Protein AF-A0A7K2WK87-F1 (afdb_monomer)

Mean predicted aligned error: 6.33 Å

pLDDT: mean 86.69, std 16.24, range [37.62, 98.5]

Solvent-accessible surface area (backbone atoms only — not comparable to full-atom values): 5356 Å² total; per-residue (Å²): 131,84,75,80,82,75,76,51,71,31,60,51,45,18,53,52,31,34,53,51,32,51,45,46,69,72,66,45,81,76,48,73,53,52,52,67,82,69,72,40,53,73,75,51,42,54,49,27,54,56,40,37,54,52,23,56,54,37,26,76,77,64,31,66,72,48,15,56,53,48,29,47,56,46,23,44,51,54,23,43,63,62,32,69,87,72,40,81,90,65,64,102,84,114

Sequence (94 aa):
RPAPRTTAPGDLCARLVTHWAGVVLDGGAQAELDYQAMGLSGGQYDILRAVVDAARAEERVHGPAAAGKLIAAQADRRCADRYRDGGPTGGPWQ

Structure (mmCIF, N/CA/C/O backbone):
data_AF-A0A7K2WK87-F1
#
_entry.id   AF-A0A7K2WK87-F1
#
loop_
_atom_site.group_PDB
_atom_site.id
_atom_site.type_symbol
_atom_site.label_atom_id
_atom_site.label_alt_id
_atom_site.label_comp_id
_atom_site.label_asym_id
_atom_site.label_entity_id
_atom_site.label_seq_id
_atom_site.pdbx_PDB_ins_code
_atom_site.Cartn_x
_atom_site.Cartn_y
_atom_site.Cartn_z
_atom_site.occupancy
_atom_site.B_iso_or_equiv
_atom_site.auth_seq_id
_atom_site.auth_comp_id
_atom_site.auth_asym_id
_atom_site.auth_atom_id
_atom_site.pdbx_PDB_model_num
ATOM 1 N N . ARG A 1 1 ? 35.325 -11.892 -3.517 1.00 51.91 1 ARG A N 1
ATOM 2 C CA . ARG A 1 1 ? 34.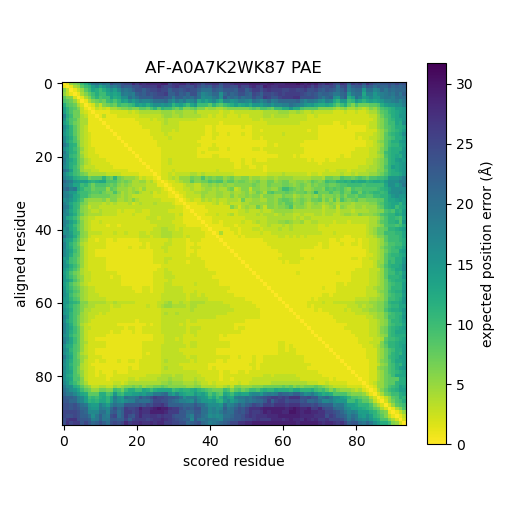223 -11.112 -2.897 1.00 51.91 1 ARG A CA 1
ATOM 3 C C . ARG A 1 1 ? 32.908 -11.693 -3.403 1.00 51.91 1 ARG A C 1
ATOM 5 O O . ARG A 1 1 ? 32.767 -11.725 -4.620 1.00 51.91 1 ARG A O 1
ATOM 12 N N . PRO A 1 2 ? 31.994 -12.196 -2.553 1.00 45.00 2 PRO A N 1
ATOM 13 C CA . PRO A 1 2 ? 30.673 -12.614 -3.021 1.00 45.00 2 PRO A CA 1
ATOM 14 C C . PRO A 1 2 ? 29.954 -11.403 -3.627 1.00 45.00 2 PRO A C 1
ATOM 16 O O . PRO A 1 2 ? 30.069 -10.297 -3.091 1.00 45.00 2 PRO A O 1
ATOM 19 N N . ALA A 1 3 ? 29.268 -11.584 -4.754 1.00 54.28 3 ALA A N 1
ATOM 20 C CA . ALA A 1 3 ? 28.451 -10.523 -5.331 1.00 54.28 3 ALA A CA 1
ATOM 21 C C . ALA A 1 3 ? 27.279 -10.215 -4.377 1.00 54.28 3 ALA A C 1
ATOM 23 O O . ALA A 1 3 ? 26.758 -11.143 -3.747 1.00 54.28 3 ALA A O 1
ATOM 24 N N . PRO A 1 4 ? 26.875 -8.942 -4.219 1.00 56.75 4 PRO A N 1
ATOM 25 C CA . PRO A 1 4 ? 25.687 -8.614 -3.443 1.00 56.75 4 PRO A CA 1
ATOM 26 C C . PRO A 1 4 ? 24.491 -9.376 -4.023 1.00 56.75 4 PRO A C 1
ATOM 28 O O . PRO A 1 4 ? 24.274 -9.366 -5.234 1.00 56.75 4 PRO A O 1
ATOM 31 N N . ARG A 1 5 ? 23.737 -10.068 -3.161 1.00 56.66 5 ARG A N 1
ATOM 32 C CA . ARG A 1 5 ? 22.483 -10.715 -3.557 1.00 56.66 5 ARG A CA 1
ATOM 33 C C . ARG A 1 5 ? 21.516 -9.612 -3.970 1.00 56.66 5 ARG A C 1
ATOM 35 O O . ARG A 1 5 ? 21.095 -8.823 -3.128 1.00 56.66 5 ARG A O 1
ATOM 42 N N . THR A 1 6 ? 21.212 -9.523 -5.257 1.00 64.81 6 THR A N 1
ATOM 43 C CA . THR A 1 6 ? 20.177 -8.627 -5.764 1.00 64.81 6 THR A CA 1
ATOM 44 C C . THR A 1 6 ? 18.829 -9.116 -5.245 1.00 64.81 6 THR A C 1
ATOM 46 O O . THR A 1 6 ? 18.462 -10.270 -5.452 1.00 64.81 6 THR A O 1
ATOM 49 N N . THR A 1 7 ? 18.104 -8.257 -4.526 1.00 71.44 7 THR A N 1
ATOM 50 C CA . THR A 1 7 ? 16.705 -8.513 -4.158 1.00 71.44 7 THR A CA 1
ATOM 51 C C . THR A 1 7 ? 15.922 -8.809 -5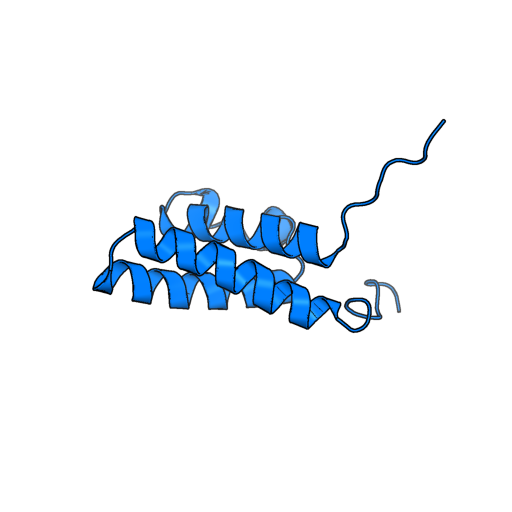.434 1.00 71.44 7 THR A C 1
ATOM 53 O O . THR A 1 7 ? 16.032 -8.049 -6.400 1.00 71.44 7 THR A O 1
ATOM 56 N N . ALA A 1 8 ? 15.153 -9.901 -5.459 1.00 82.25 8 ALA A N 1
ATOM 57 C CA . ALA A 1 8 ? 14.330 -10.211 -6.619 1.00 82.25 8 ALA A CA 1
ATOM 58 C C . ALA A 1 8 ? 13.323 -9.064 -6.857 1.00 82.25 8 ALA A C 1
ATOM 60 O O . ALA A 1 8 ? 12.797 -8.508 -5.888 1.00 82.25 8 ALA A O 1
ATOM 61 N N . PRO A 1 9 ? 13.018 -8.691 -8.114 1.00 85.25 9 PRO A N 1
ATOM 62 C CA . PRO A 1 9 ? 12.098 -7.587 -8.402 1.00 85.25 9 PRO A CA 1
ATOM 63 C C . PRO A 1 9 ? 10.717 -7.727 -7.737 1.00 85.25 9 PRO A C 1
ATOM 65 O O . PRO A 1 9 ? 10.146 -6.731 -7.290 1.00 85.25 9 PRO A O 1
ATOM 68 N N . GLY A 1 10 ? 10.213 -8.960 -7.614 1.00 88.62 10 GLY A N 1
ATOM 69 C CA . GLY A 1 10 ? 8.970 -9.267 -6.900 1.00 88.62 10 GLY A CA 1
ATOM 70 C C . GLY A 1 10 ? 9.044 -8.960 -5.401 1.00 88.62 10 GLY A C 1
ATOM 71 O O . GLY A 1 10 ? 8.147 -8.308 -4.872 1.00 88.62 10 GLY A O 1
ATOM 72 N N . ASP A 1 11 ? 10.143 -9.325 -4.737 1.00 90.75 11 ASP A N 1
ATOM 73 C CA . ASP A 1 11 ? 10.340 -9.056 -3.305 1.00 90.75 11 ASP A CA 1
ATOM 74 C C . ASP A 1 11 ? 10.443 -7.554 -3.023 1.00 90.75 11 ASP A C 1
ATOM 76 O O . ASP A 1 11 ? 9.956 -7.067 -2.003 1.00 90.75 11 ASP A O 1
ATOM 80 N N . LEU A 1 12 ? 11.093 -6.802 -3.919 1.00 92.25 12 LEU A N 1
ATOM 81 C CA . LEU A 1 12 ? 11.171 -5.347 -3.800 1.00 92.25 12 LEU A CA 1
ATOM 82 C C . LEU A 1 12 ? 9.785 -4.713 -3.969 1.00 92.25 12 LEU A C 1
ATOM 84 O O . LEU A 1 12 ? 9.404 -3.867 -3.161 1.00 92.25 12 LEU A O 1
ATOM 88 N N . CYS A 1 13 ? 9.020 -5.155 -4.972 1.00 94.31 13 CYS A N 1
ATOM 89 C CA . CYS A 1 13 ? 7.631 -4.740 -5.165 1.00 94.31 13 CYS A CA 1
ATOM 90 C C . CYS A 1 13 ? 6.798 -4.979 -3.901 1.00 94.31 13 CYS A C 1
ATOM 92 O O . CYS A 1 13 ? 6.142 -4.054 -3.427 1.00 94.31 13 CYS A O 1
ATOM 94 N N . ALA A 1 14 ? 6.871 -6.178 -3.315 1.00 96.31 14 ALA A N 1
ATOM 95 C CA . ALA A 1 14 ? 6.066 -6.534 -2.151 1.00 96.31 14 ALA A CA 1
ATOM 96 C C . ALA A 1 14 ? 6.385 -5.656 -0.932 1.00 96.31 14 ALA A C 1
ATOM 98 O O . ALA A 1 14 ? 5.474 -5.172 -0.256 1.00 96.31 14 ALA A O 1
ATOM 99 N N . ARG A 1 15 ? 7.672 -5.365 -0.691 1.00 95.81 15 ARG A N 1
ATOM 100 C CA . ARG A 1 15 ? 8.100 -4.459 0.389 1.00 95.81 15 ARG A CA 1
ATOM 101 C C . ARG A 1 15 ? 7.604 -3.033 0.179 1.00 95.81 15 ARG A C 1
ATOM 103 O O . ARG A 1 15 ? 7.090 -2.436 1.121 1.00 95.81 15 ARG A O 1
ATOM 110 N N . LEU A 1 16 ? 7.745 -2.500 -1.036 1.00 95.88 16 LEU A N 1
ATOM 111 C CA . LEU A 1 16 ? 7.302 -1.142 -1.363 1.00 95.88 16 LEU A CA 1
ATOM 112 C C . LEU A 1 16 ? 5.784 -1.006 -1.219 1.00 95.88 16 LEU A C 1
ATOM 114 O O . LEU A 1 16 ? 5.313 -0.085 -0.559 1.00 95.88 16 LEU A O 1
ATOM 118 N N . VAL A 1 17 ? 5.022 -1.949 -1.779 1.00 97.62 17 VAL A N 1
ATOM 119 C CA . VAL A 1 17 ? 3.557 -1.965 -1.678 1.00 97.62 17 VAL A CA 1
ATOM 120 C C . VAL A 1 17 ? 3.110 -2.087 -0.223 1.00 97.62 17 VAL A C 1
ATOM 122 O O . VAL A 1 17 ? 2.232 -1.340 0.193 1.00 97.62 17 VAL A O 1
ATOM 125 N N . THR A 1 18 ? 3.723 -2.976 0.564 1.00 98.06 18 THR A N 1
ATOM 126 C CA . THR A 1 18 ? 3.383 -3.148 1.987 1.00 98.06 18 THR A CA 1
ATOM 127 C C . THR A 1 18 ? 3.619 -1.864 2.777 1.00 98.06 18 THR A C 1
ATOM 129 O O . THR A 1 18 ? 2.751 -1.436 3.534 1.00 98.06 18 THR A O 1
ATOM 132 N N . HIS A 1 19 ? 4.778 -1.230 2.577 1.00 96.50 19 HIS A N 1
ATOM 133 C CA . HIS A 1 19 ? 5.125 0.016 3.250 1.00 96.50 19 HIS A CA 1
ATOM 134 C C . HIS A 1 19 ? 4.136 1.136 2.911 1.00 96.50 19 HIS A C 1
ATOM 136 O O . HIS A 1 19 ? 3.537 1.722 3.811 1.00 96.50 19 HIS A O 1
ATOM 142 N N . TRP A 1 20 ? 3.927 1.398 1.619 1.00 97.50 20 TRP A N 1
ATOM 143 C CA . TRP A 1 20 ? 3.058 2.487 1.181 1.00 97.50 20 TRP A CA 1
ATOM 144 C C . TRP A 1 20 ? 1.589 2.237 1.505 1.00 97.50 20 TRP A C 1
ATOM 146 O O . TRP A 1 20 ? 0.877 3.186 1.810 1.00 97.50 20 TRP A O 1
ATOM 156 N N . ALA A 1 21 ? 1.129 0.984 1.505 1.00 97.12 21 ALA A N 1
ATOM 157 C CA . ALA A 1 21 ? -0.238 0.672 1.905 1.00 97.12 21 ALA A CA 1
ATOM 158 C C . ALA A 1 21 ? -0.490 1.037 3.373 1.00 97.12 21 ALA A C 1
ATOM 160 O O . ALA A 1 21 ? -1.525 1.625 3.667 1.00 97.12 21 ALA A O 1
ATOM 161 N N . GLY A 1 22 ? 0.465 0.762 4.269 1.00 95.81 22 GLY A N 1
ATOM 162 C CA . GLY A 1 22 ? 0.389 1.209 5.663 1.00 95.81 22 GLY A CA 1
ATOM 163 C C . GLY A 1 22 ? 0.355 2.734 5.775 1.00 95.81 22 GLY A C 1
ATOM 164 O O . GLY A 1 22 ? -0.570 3.286 6.357 1.00 95.81 22 GLY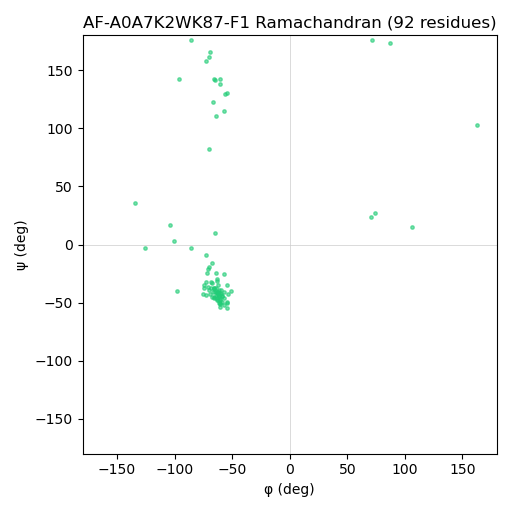 A O 1
ATOM 165 N N . VAL A 1 23 ? 1.291 3.421 5.112 1.00 95.12 23 VAL A N 1
ATOM 166 C CA . VAL A 1 23 ? 1.361 4.896 5.112 1.00 95.12 23 VAL A CA 1
ATOM 167 C C . VAL A 1 23 ? 0.065 5.543 4.601 1.00 95.12 23 VAL A C 1
ATOM 169 O O . VAL A 1 23 ? -0.394 6.539 5.157 1.00 95.12 23 VAL A O 1
ATOM 172 N N . VAL A 1 24 ? -0.538 4.983 3.549 1.00 94.88 24 VAL A N 1
ATOM 173 C CA . VAL A 1 24 ? -1.794 5.487 2.968 1.00 94.88 24 VAL A CA 1
ATOM 174 C C . VAL A 1 24 ? -3.002 5.197 3.864 1.00 94.88 24 VAL A C 1
ATOM 176 O O . VAL A 1 24 ? -3.951 5.983 3.867 1.00 94.88 24 VAL A O 1
ATOM 179 N N . LEU A 1 25 ? -3.000 4.089 4.610 1.00 93.75 25 LEU A N 1
ATOM 180 C CA . LEU A 1 25 ? -4.045 3.808 5.600 1.00 93.75 25 LEU A CA 1
ATOM 181 C C . LEU A 1 25 ? -3.958 4.741 6.807 1.00 93.75 25 LEU A C 1
ATOM 183 O O . LEU A 1 25 ? -4.991 5.228 7.256 1.00 93.75 25 LEU A O 1
ATOM 187 N N . ASP A 1 26 ? -2.747 5.051 7.267 1.00 92.31 26 ASP A N 1
ATOM 188 C CA . ASP A 1 26 ? -2.523 5.938 8.413 1.00 92.31 26 ASP A CA 1
ATOM 189 C C . ASP A 1 26 ? -2.926 7.404 8.131 1.00 92.31 26 ASP A C 1
ATOM 191 O O . ASP A 1 26 ? -3.100 8.192 9.060 1.00 92.31 26 ASP A O 1
ATOM 195 N N . GLY A 1 27 ? -3.108 7.787 6.858 1.00 85.00 27 GLY A N 1
ATOM 196 C CA . GLY A 1 27 ? -3.732 9.061 6.470 1.00 85.00 27 GLY A CA 1
ATOM 197 C C . GLY A 1 27 ? -2.871 10.317 6.676 1.00 85.00 27 GLY A C 1
ATOM 198 O O . GLY A 1 27 ? -3.412 11.404 6.879 1.00 85.00 27 GLY A O 1
ATOM 199 N N . GLY A 1 28 ? -1.540 10.191 6.645 1.00 82.94 28 GLY A N 1
ATOM 200 C CA . GLY A 1 28 ? -0.598 11.312 6.787 1.00 82.94 28 GLY A CA 1
ATOM 201 C C . GLY A 1 28 ? -0.281 12.052 5.479 1.00 82.94 28 GLY A C 1
ATOM 202 O O . GLY A 1 28 ? -0.661 11.624 4.395 1.00 82.94 28 GLY A O 1
ATOM 203 N N . ALA A 1 29 ? 0.503 13.135 5.559 1.00 81.44 29 ALA A N 1
ATOM 204 C CA . ALA A 1 29 ? 0.926 13.930 4.392 1.00 81.44 29 ALA A CA 1
ATOM 205 C C . ALA A 1 29 ? 1.665 13.105 3.318 1.00 81.44 29 ALA A C 1
ATOM 207 O O . ALA A 1 29 ? 1.659 13.445 2.139 1.00 81.44 29 ALA A O 1
ATOM 208 N N . GLN A 1 30 ? 2.290 12.001 3.721 1.00 80.94 30 GLN A N 1
ATOM 209 C CA . GLN A 1 30 ? 2.967 11.065 2.833 1.00 80.94 30 GLN A CA 1
ATOM 210 C C . GLN A 1 30 ? 1.993 10.268 1.946 1.00 80.94 30 GLN A C 1
ATOM 212 O O . GLN A 1 30 ? 2.414 9.746 0.917 1.00 80.94 30 GLN A O 1
ATOM 217 N N . ALA A 1 31 ? 0.708 10.181 2.308 1.00 81.69 31 ALA A N 1
ATOM 218 C CA . ALA A 1 31 ? -0.327 9.546 1.492 1.00 81.69 31 ALA A CA 1
ATOM 219 C C . ALA A 1 31 ? -0.682 10.365 0.236 1.00 81.69 31 ALA A C 1
ATOM 221 O O . ALA A 1 31 ? -1.179 9.798 -0.734 1.00 81.69 31 ALA A O 1
ATOM 222 N N . GLU A 1 32 ? -0.384 11.669 0.243 1.00 84.75 32 GLU A N 1
ATOM 223 C CA . GLU A 1 32 ? -0.622 12.602 -0.870 1.00 84.75 32 GLU A CA 1
ATOM 224 C C . GLU A 1 32 ? 0.523 12.619 -1.895 1.00 84.75 32 GLU A C 1
ATOM 226 O O . GLU A 1 32 ? 0.460 13.334 -2.896 1.00 84.75 32 GLU A O 1
ATOM 231 N N . LEU A 1 33 ? 1.601 11.867 -1.649 1.00 87.31 33 LEU A N 1
ATOM 232 C CA . LEU A 1 33 ? 2.712 11.780 -2.589 1.00 87.31 33 LEU A CA 1
ATOM 233 C C . LEU A 1 33 ? 2.255 11.110 -3.888 1.00 87.31 33 LEU A C 1
ATOM 235 O O . LEU A 1 33 ? 1.497 10.138 -3.891 1.00 87.31 33 LEU A O 1
ATOM 239 N N . ASP A 1 34 ? 2.749 11.609 -5.018 1.00 91.06 34 ASP A N 1
ATOM 240 C CA . ASP A 1 34 ? 2.552 10.909 -6.278 1.00 91.06 34 ASP A CA 1
ATOM 241 C C . ASP A 1 34 ? 3.382 9.612 -6.325 1.00 91.06 34 ASP A C 1
ATOM 243 O O . ASP A 1 34 ? 4.344 9.404 -5.578 1.00 91.06 34 ASP A O 1
ATOM 247 N N . TYR A 1 35 ? 3.011 8.712 -7.234 1.00 87.31 35 TYR A N 1
ATOM 248 C CA . TYR A 1 35 ? 3.651 7.403 -7.338 1.00 87.31 35 TYR A CA 1
ATOM 249 C C . TYR A 1 35 ? 5.141 7.471 -7.722 1.00 87.31 35 TYR A C 1
ATOM 251 O O . TYR A 1 35 ? 5.891 6.551 -7.398 1.00 87.31 35 TYR A O 1
ATOM 259 N N . GLN A 1 36 ? 5.592 8.543 -8.380 1.00 90.31 36 GLN A N 1
ATOM 260 C CA . GLN A 1 36 ? 7.002 8.738 -8.722 1.00 90.31 36 GLN A CA 1
ATOM 261 C C . GLN A 1 36 ? 7.812 9.154 -7.491 1.00 90.31 36 GLN A C 1
ATOM 263 O O . GLN A 1 36 ? 8.877 8.587 -7.245 1.00 90.31 36 GLN A O 1
ATOM 268 N N . ALA A 1 37 ? 7.283 10.060 -6.669 1.00 90.44 37 ALA A N 1
ATOM 269 C CA . ALA A 1 37 ? 7.852 10.441 -5.380 1.00 90.44 37 ALA A CA 1
ATOM 270 C C . ALA A 1 37 ? 7.885 9.259 -4.397 1.00 90.44 37 ALA A C 1
ATOM 272 O O . ALA A 1 37 ? 8.816 9.136 -3.602 1.00 90.44 37 ALA A O 1
ATOM 273 N N . MET A 1 38 ? 6.921 8.339 -4.503 1.00 90.12 38 MET A N 1
ATOM 274 C CA . MET A 1 38 ? 6.915 7.074 -3.761 1.00 90.12 38 MET A CA 1
ATOM 275 C C . MET A 1 38 ? 7.953 6.048 -4.263 1.00 90.12 38 MET A C 1
ATOM 277 O O . MET A 1 38 ? 8.141 5.001 -3.635 1.00 90.12 38 MET A O 1
ATOM 281 N N . GLY A 1 39 ? 8.618 6.310 -5.394 1.00 91.19 39 GLY A N 1
ATOM 282 C CA . GLY A 1 39 ? 9.555 5.379 -6.027 1.00 91.19 39 GLY A CA 1
ATOM 283 C C . GLY A 1 39 ? 8.877 4.155 -6.650 1.00 91.19 39 GLY A C 1
ATOM 284 O O . GLY A 1 39 ? 9.505 3.107 -6.799 1.00 91.19 39 GLY A O 1
ATOM 285 N N . LEU A 1 40 ? 7.591 4.264 -6.990 1.00 91.69 40 LEU A N 1
ATOM 286 C CA . LEU A 1 40 ? 6.801 3.187 -7.571 1.00 91.69 40 LEU A CA 1
ATOM 287 C C . LEU A 1 40 ? 6.772 3.304 -9.095 1.00 91.69 40 LEU A C 1
ATOM 289 O O . LEU A 1 40 ? 6.638 4.383 -9.671 1.00 91.69 40 LEU A O 1
ATOM 293 N N . SER A 1 41 ? 6.817 2.160 -9.776 1.00 90.31 41 SER A N 1
ATOM 294 C CA . SER A 1 41 ? 6.366 2.102 -11.175 1.00 90.31 41 SER A CA 1
ATOM 295 C C . SER A 1 41 ? 4.836 2.196 -11.250 1.00 90.31 41 SER A C 1
ATOM 297 O O . SER A 1 41 ? 4.154 1.818 -10.297 1.00 90.31 41 SER A O 1
ATOM 299 N N . GLY A 1 42 ? 4.276 2.598 -12.398 1.00 89.25 42 GLY A N 1
ATOM 300 C CA . GLY A 1 42 ? 2.815 2.662 -12.575 1.00 89.25 42 GLY A CA 1
ATOM 301 C C . GLY A 1 42 ? 2.110 1.341 -12.237 1.00 89.25 42 GLY A C 1
ATOM 302 O O . GLY A 1 42 ? 1.144 1.319 -11.483 1.00 89.25 42 GLY A O 1
ATOM 303 N N . GLY A 1 43 ? 2.673 0.206 -12.662 1.00 90.94 43 GLY A N 1
ATOM 304 C CA . GLY A 1 43 ? 2.095 -1.098 -12.333 1.00 90.94 43 GLY A CA 1
ATOM 305 C C . GLY A 1 43 ? 2.255 -1.526 -10.867 1.00 90.94 43 GLY A C 1
ATOM 306 O O . GLY A 1 43 ? 1.453 -2.315 -10.382 1.00 90.94 43 GLY A O 1
ATOM 307 N N . GLN A 1 44 ? 3.259 -1.021 -10.141 1.00 94.19 44 GLN A N 1
ATOM 308 C CA . GLN A 1 44 ? 3.333 -1.206 -8.683 1.00 94.19 44 GLN A CA 1
ATOM 309 C C . GLN A 1 44 ? 2.316 -0.312 -7.965 1.00 94.19 44 GLN A C 1
ATOM 311 O O . GLN A 1 44 ? 1.727 -0.736 -6.975 1.00 94.19 44 GLN A O 1
ATOM 316 N N . TYR A 1 45 ? 2.068 0.892 -8.483 1.00 94.75 45 TYR A N 1
ATOM 317 C CA . TYR A 1 45 ? 1.041 1.791 -7.965 1.00 94.75 45 TYR A CA 1
ATOM 318 C C . TYR A 1 45 ? -0.375 1.228 -8.155 1.00 94.75 45 TYR A C 1
ATOM 320 O O . TYR A 1 45 ? -1.202 1.323 -7.252 1.00 94.75 45 TYR A O 1
ATOM 328 N N . ASP A 1 46 ? -0.651 0.553 -9.272 1.00 95.69 46 ASP A N 1
ATOM 329 C CA . ASP A 1 46 ? -1.917 -0.167 -9.465 1.00 95.69 46 ASP A CA 1
ATOM 330 C C . ASP A 1 46 ? -2.119 -1.272 -8.422 1.00 95.69 46 ASP A C 1
ATOM 332 O O . ASP A 1 46 ? -3.212 -1.417 -7.868 1.00 95.69 46 ASP A O 1
ATOM 336 N N . ILE A 1 47 ? -1.053 -2.016 -8.103 1.00 97.06 47 ILE A N 1
ATOM 337 C CA . ILE A 1 47 ? -1.077 -3.003 -7.018 1.00 97.06 47 ILE A CA 1
ATOM 338 C C . ILE A 1 47 ? -1.336 -2.305 -5.680 1.00 97.06 47 ILE A C 1
ATOM 340 O O . ILE A 1 47 ? -2.217 -2.745 -4.945 1.00 97.06 47 ILE A O 1
ATOM 344 N N . LEU A 1 48 ? -0.627 -1.213 -5.378 1.00 97.38 48 LEU A N 1
ATOM 345 C CA . LEU A 1 48 ? -0.822 -0.435 -4.153 1.00 97.38 48 LEU A CA 1
ATOM 346 C C . LEU A 1 48 ? -2.282 -0.003 -3.985 1.00 97.38 48 LEU A C 1
ATOM 348 O O . LEU A 1 48 ? -2.870 -0.261 -2.938 1.00 97.38 48 LEU A O 1
ATOM 352 N N . ARG A 1 49 ? -2.893 0.595 -5.015 1.00 96.50 49 ARG A N 1
ATOM 353 C CA . ARG A 1 49 ? -4.293 1.044 -4.960 1.00 96.50 49 ARG A CA 1
ATOM 354 C C . ARG A 1 49 ? -5.254 -0.105 -4.657 1.00 96.50 49 ARG A C 1
ATOM 356 O O . ARG A 1 49 ? -6.127 0.044 -3.808 1.00 96.50 49 ARG A O 1
ATOM 363 N N . ALA A 1 50 ? -5.064 -1.257 -5.303 1.00 98.00 50 ALA A N 1
ATOM 364 C CA . ALA A 1 50 ? -5.889 -2.441 -5.062 1.00 98.00 50 ALA A CA 1
ATOM 365 C C . ALA A 1 50 ? -5.703 -3.016 -3.645 1.00 98.00 50 ALA A C 1
ATOM 367 O O . ALA A 1 50 ? -6.666 -3.471 -3.032 1.00 98.00 50 ALA A O 1
ATOM 368 N N . VAL A 1 51 ? -4.473 -3.001 -3.122 1.00 98.44 51 VAL A N 1
ATOM 369 C CA . VAL A 1 51 ? -4.171 -3.453 -1.756 1.00 98.44 51 VAL A CA 1
ATOM 370 C C . VAL A 1 51 ? -4.787 -2.513 -0.721 1.00 98.44 51 VAL A C 1
ATOM 372 O O . VAL A 1 51 ? -5.419 -2.992 0.215 1.00 98.44 51 VAL A O 1
ATOM 375 N N . VAL A 1 52 ? -4.658 -1.195 -0.900 1.00 97.75 52 VAL A N 1
ATOM 376 C CA . VAL A 1 52 ? -5.236 -0.185 0.002 1.00 97.75 52 VAL A CA 1
ATOM 377 C C . VAL A 1 52 ? -6.756 -0.291 0.049 1.00 97.75 52 VAL A C 1
ATOM 379 O O . VAL A 1 52 ? -7.328 -0.254 1.134 1.00 97.75 52 VAL A O 1
ATOM 382 N N . ASP A 1 53 ? -7.421 -0.451 -1.097 1.00 98.00 53 ASP A N 1
ATOM 383 C CA . ASP A 1 53 ? -8.880 -0.591 -1.136 1.00 98.00 53 ASP A CA 1
ATOM 384 C C . ASP A 1 53 ? -9.359 -1.820 -0.343 1.00 98.00 53 ASP A C 1
ATOM 386 O O . ASP A 1 53 ? -10.217 -1.714 0.539 1.00 98.00 53 ASP A O 1
ATOM 390 N N . ALA A 1 54 ? -8.719 -2.973 -0.567 1.00 98.00 54 ALA A N 1
ATOM 391 C CA . ALA A 1 54 ? -9.006 -4.195 0.177 1.00 98.00 54 ALA A CA 1
ATOM 392 C C . ALA A 1 54 ? -8.692 -4.054 1.677 1.00 98.00 54 ALA A C 1
ATOM 394 O O . ALA A 1 54 ? -9.473 -4.500 2.516 1.00 98.00 54 ALA A O 1
ATOM 395 N N . ALA A 1 55 ? -7.584 -3.402 2.030 1.00 97.81 55 ALA A N 1
ATOM 396 C CA . ALA A 1 55 ? -7.189 -3.202 3.419 1.00 97.81 55 ALA A CA 1
ATOM 397 C C . ALA A 1 55 ? -8.134 -2.251 4.164 1.00 97.81 55 ALA A C 1
ATOM 399 O O . ALA A 1 55 ? -8.479 -2.530 5.306 1.00 97.81 55 ALA A O 1
ATOM 400 N N . ARG A 1 56 ? -8.643 -1.198 3.511 1.00 97.69 56 ARG A N 1
ATOM 401 C CA . ARG A 1 56 ? -9.693 -0.333 4.075 1.00 97.69 56 ARG A CA 1
ATOM 402 C C . ARG A 1 56 ? -10.977 -1.113 4.342 1.00 97.69 56 ARG A C 1
ATOM 404 O O . ARG A 1 56 ? -11.665 -0.844 5.323 1.00 97.69 56 ARG A O 1
ATOM 411 N N . ALA A 1 57 ? -11.342 -2.041 3.457 1.00 98.06 57 ALA A N 1
ATOM 412 C CA . ALA A 1 57 ? -12.500 -2.905 3.672 1.00 98.06 57 ALA A CA 1
ATOM 413 C C . ALA A 1 57 ? -12.289 -3.848 4.863 1.00 98.06 57 ALA A C 1
ATOM 415 O O . ALA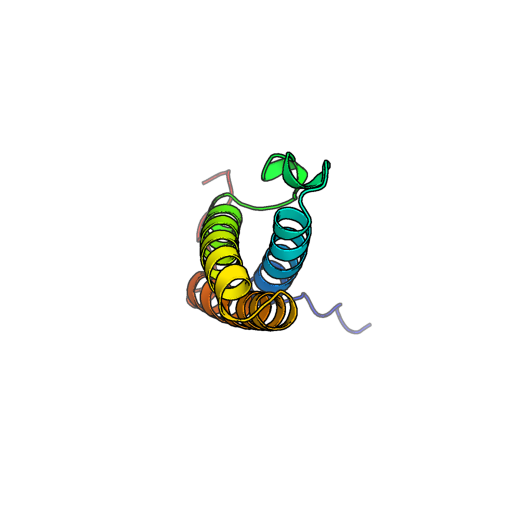 A 1 57 ? -13.157 -3.926 5.729 1.00 98.06 57 ALA A O 1
ATOM 416 N N . GLU A 1 58 ? -11.125 -4.489 4.938 1.00 98.38 58 GLU A N 1
ATOM 417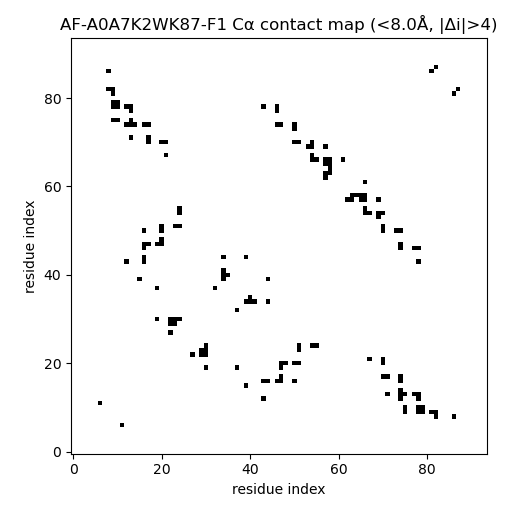 C CA . GLU A 1 58 ? -10.743 -5.372 6.041 1.00 98.38 58 GLU A CA 1
ATOM 418 C C . GLU A 1 58 ? -10.696 -4.632 7.380 1.00 98.38 58 GLU A C 1
ATOM 420 O O . GLU A 1 58 ? -11.228 -5.112 8.376 1.00 98.38 58 GLU A O 1
ATOM 425 N N . GLU A 1 59 ? -10.124 -3.429 7.406 1.00 97.69 59 GLU A N 1
ATOM 426 C CA . GLU A 1 59 ? -10.016 -2.609 8.611 1.00 97.69 59 GLU A CA 1
ATOM 427 C C . GLU A 1 59 ? -11.387 -2.277 9.198 1.00 97.69 59 GLU A C 1
ATOM 429 O O . GLU A 1 59 ? -11.588 -2.392 10.407 1.00 97.69 59 GLU A O 1
ATOM 434 N N . ARG A 1 60 ? -12.361 -1.933 8.347 1.00 97.38 60 ARG A N 1
ATOM 435 C CA . ARG A 1 60 ? -13.728 -1.628 8.791 1.00 97.38 60 ARG A CA 1
ATOM 436 C C . ARG A 1 60 ? -14.428 -2.820 9.443 1.00 97.38 60 ARG A C 1
ATOM 438 O O . ARG A 1 60 ? -15.299 -2.606 10.281 1.00 97.38 60 ARG A O 1
ATOM 445 N N . VAL A 1 61 ? -14.098 -4.048 9.043 1.00 98.06 61 VAL A N 1
ATOM 446 C CA . VAL A 1 61 ? -14.793 -5.264 9.501 1.00 98.06 61 VAL A CA 1
ATOM 447 C C . VAL A 1 61 ? -14.039 -5.953 10.641 1.00 98.06 61 VAL A C 1
ATOM 449 O O . VAL A 1 61 ? -14.651 -6.434 11.594 1.00 98.06 61 VAL A O 1
ATOM 452 N N . HIS A 1 62 ? -12.712 -5.994 10.556 1.00 97.81 62 HIS A N 1
ATOM 453 C CA . HIS A 1 62 ? -11.845 -6.827 11.390 1.00 97.81 62 HIS A CA 1
ATOM 454 C C . HIS A 1 62 ? -10.738 -6.038 12.109 1.00 97.81 62 HIS A C 1
ATOM 456 O O . HIS A 1 62 ? -9.998 -6.600 12.920 1.00 97.81 62 HIS A O 1
ATOM 462 N N . GLY A 1 63 ? -10.649 -4.730 11.862 1.00 97.56 63 GLY A N 1
ATOM 463 C CA . GLY A 1 63 ? -9.748 -3.809 12.544 1.00 97.56 63 GLY A CA 1
ATOM 464 C C . GLY A 1 63 ? -8.344 -3.698 11.928 1.00 97.56 63 GLY A C 1
ATOM 465 O O . GLY A 1 63 ? -7.973 -4.462 11.030 1.00 97.56 63 GLY A O 1
ATOM 466 N N . PRO A 1 64 ? -7.517 -2.766 12.441 1.00 96.12 64 PRO A N 1
ATOM 467 C CA . PRO A 1 64 ? -6.239 -2.395 11.820 1.00 96.12 64 PRO A CA 1
ATOM 468 C C . PRO A 1 64 ? -5.231 -3.548 11.741 1.00 96.12 64 PRO A C 1
ATOM 470 O O . PRO A 1 64 ? -4.494 -3.698 10.768 1.00 96.12 64 PRO A O 1
ATOM 473 N N . ALA A 1 65 ? -5.220 -4.427 12.749 1.00 96.81 65 ALA A N 1
ATOM 474 C CA . ALA A 1 65 ? -4.310 -5.571 12.778 1.00 96.81 65 ALA A CA 1
ATOM 475 C C . ALA A 1 65 ? -4.631 -6.608 11.686 1.00 96.81 65 ALA A C 1
ATOM 477 O O . ALA A 1 65 ? -3.724 -7.2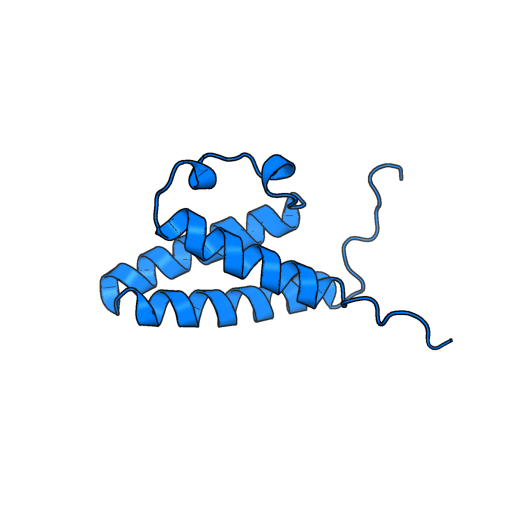66 11.174 1.00 96.81 65 ALA A O 1
ATOM 478 N N . ALA A 1 66 ? -5.911 -6.770 11.337 1.00 97.88 66 ALA A N 1
ATOM 479 C CA . ALA A 1 66 ? -6.335 -7.641 10.246 1.00 97.88 66 ALA A CA 1
ATOM 480 C C . ALA A 1 66 ? -5.975 -7.024 8.888 1.00 97.88 66 ALA A C 1
ATOM 482 O O . ALA A 1 66 ? -5.379 -7.702 8.049 1.00 97.88 66 ALA A O 1
ATOM 483 N N . ALA A 1 67 ? -6.204 -5.717 8.728 1.00 97.94 67 ALA A N 1
ATOM 484 C CA . ALA A 1 67 ? -5.800 -4.971 7.541 1.00 97.94 67 ALA A CA 1
ATOM 485 C C . ALA A 1 67 ? -4.291 -5.079 7.274 1.00 97.94 67 ALA A C 1
ATOM 487 O O . ALA A 1 67 ? -3.893 -5.413 6.161 1.00 97.94 67 ALA A O 1
ATOM 488 N N . GLY A 1 68 ? -3.444 -4.920 8.298 1.00 97.38 68 GLY A N 1
ATOM 489 C CA . GLY A 1 68 ? -1.991 -5.078 8.159 1.00 97.38 68 GLY A CA 1
ATOM 490 C C . GLY A 1 68 ? -1.563 -6.475 7.681 1.00 97.38 68 GLY A C 1
ATOM 491 O O . GLY A 1 68 ? -0.682 -6.601 6.829 1.00 97.38 68 GLY A O 1
ATOM 492 N N . LYS A 1 69 ? -2.220 -7.539 8.165 1.00 98.06 69 LYS A N 1
ATOM 493 C CA . LYS A 1 69 ? -1.976 -8.914 7.685 1.00 98.06 69 LYS A CA 1
ATOM 494 C C . LYS A 1 69 ? -2.425 -9.095 6.236 1.00 98.06 69 LYS A C 1
ATOM 496 O O . LYS A 1 69 ? -1.719 -9.732 5.454 1.00 98.06 69 LYS A O 1
ATOM 501 N N . LEU A 1 70 ? -3.578 -8.528 5.877 1.00 98.50 70 LEU A N 1
ATOM 502 C CA . LEU A 1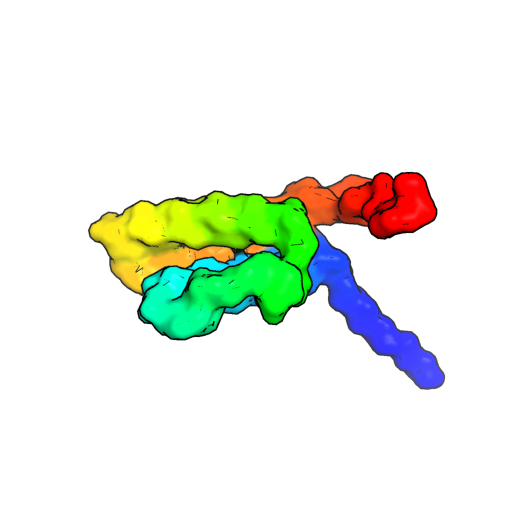 70 ? -4.100 -8.582 4.515 1.00 98.50 70 LEU A CA 1
ATOM 503 C C . LEU A 1 70 ? -3.190 -7.837 3.534 1.00 98.50 70 LEU A C 1
ATOM 505 O O . LEU A 1 70 ? -2.943 -8.353 2.445 1.00 98.50 70 LEU A O 1
ATOM 509 N N . ILE A 1 71 ? -2.653 -6.677 3.923 1.00 98.25 71 ILE A N 1
ATOM 510 C CA . ILE A 1 71 ? -1.694 -5.909 3.120 1.00 98.25 71 ILE A CA 1
ATOM 511 C C . ILE A 1 71 ? -0.499 -6.778 2.741 1.00 98.25 71 ILE A C 1
ATOM 513 O O . ILE A 1 71 ? -0.216 -6.917 1.553 1.00 98.25 71 ILE A O 1
ATOM 517 N N . ALA A 1 72 ? 0.162 -7.390 3.729 1.00 97.50 72 ALA A N 1
ATOM 518 C CA . ALA A 1 72 ? 1.344 -8.214 3.485 1.00 97.50 72 ALA A CA 1
ATOM 519 C C . ALA A 1 72 ? 1.024 -9.382 2.533 1.00 97.50 72 ALA A C 1
ATOM 521 O O . ALA A 1 72 ? 1.678 -9.552 1.506 1.00 97.50 72 ALA A O 1
ATOM 522 N N . ALA A 1 73 ? -0.054 -10.124 2.809 1.00 97.94 73 ALA A N 1
ATOM 523 C CA . ALA A 1 73 ? -0.452 -11.270 1.992 1.00 97.94 73 ALA A CA 1
ATOM 524 C C . ALA A 1 73 ? -0.819 -10.884 0.544 1.00 97.94 73 ALA A C 1
ATOM 526 O O . ALA A 1 73 ? -0.479 -11.595 -0.406 1.00 97.94 73 ALA A O 1
ATOM 527 N N . GLN A 1 74 ? -1.526 -9.766 0.351 1.00 98.06 74 GLN A N 1
ATOM 528 C CA . GLN A 1 74 ? -1.927 -9.299 -0.978 1.00 98.06 74 GLN A CA 1
ATOM 529 C C . GLN A 1 74 ? -0.756 -8.702 -1.760 1.00 98.06 74 GLN A C 1
ATOM 531 O O . GLN A 1 74 ? -0.675 -8.922 -2.970 1.00 98.06 74 GLN A O 1
ATOM 536 N N . ALA A 1 75 ? 0.145 -7.977 -1.094 1.00 97.62 75 ALA A N 1
ATOM 537 C CA . ALA A 1 75 ? 1.353 -7.441 -1.707 1.00 97.62 75 ALA A CA 1
ATOM 538 C C . ALA A 1 75 ? 2.234 -8.575 -2.245 1.00 97.62 75 ALA A C 1
ATOM 540 O O . ALA A 1 75 ? 2.572 -8.563 -3.429 1.00 97.62 75 ALA A O 1
ATOM 541 N N . ASP A 1 76 ? 2.508 -9.591 -1.422 1.00 96.31 76 ASP A N 1
ATOM 542 C CA . ASP A 1 76 ? 3.298 -10.761 -1.816 1.00 96.31 76 ASP A CA 1
ATOM 543 C C . ASP A 1 76 ? 2.682 -11.465 -3.026 1.00 96.31 76 ASP A C 1
ATOM 545 O O . ASP A 1 76 ? 3.343 -11.649 -4.049 1.00 96.31 76 ASP A O 1
ATOM 549 N N . ARG A 1 77 ? 1.386 -11.796 -2.958 1.00 97.12 77 ARG A N 1
ATOM 550 C CA . ARG A 1 77 ? 0.690 -12.502 -4.042 1.00 97.12 77 ARG A CA 1
ATOM 551 C C . ARG A 1 77 ? 0.700 -11.710 -5.349 1.00 97.12 77 ARG A C 1
ATOM 553 O O . ARG A 1 77 ? 1.063 -12.247 -6.391 1.00 97.12 77 ARG A O 1
ATOM 560 N N . ARG A 1 78 ? 0.298 -10.438 -5.315 1.00 96.31 78 ARG A N 1
ATOM 561 C CA . ARG A 1 78 ? 0.141 -9.617 -6.529 1.00 96.31 78 ARG A CA 1
ATOM 562 C C . ARG A 1 78 ? 1.483 -9.264 -7.157 1.00 96.31 78 ARG A C 1
ATOM 564 O O . ARG A 1 78 ? 1.593 -9.242 -8.381 1.00 96.31 78 ARG A O 1
ATOM 571 N N . CYS A 1 79 ? 2.505 -9.012 -6.342 1.00 95.00 79 CYS A N 1
ATOM 572 C CA . CYS A 1 79 ? 3.856 -8.802 -6.844 1.00 95.00 79 CYS A CA 1
ATOM 573 C C . CYS A 1 79 ? 4.446 -10.103 -7.404 1.00 95.00 79 CYS A C 1
ATOM 575 O O . CYS A 1 79 ? 5.013 -10.076 -8.493 1.00 95.00 79 CYS A O 1
ATOM 577 N N . ALA A 1 80 ? 4.261 -11.251 -6.745 1.00 92.81 80 ALA A N 1
ATOM 578 C CA . ALA A 1 80 ? 4.683 -12.537 -7.300 1.00 92.81 80 ALA A CA 1
ATOM 579 C C . ALA A 1 80 ? 4.012 -12.815 -8.655 1.00 92.81 80 ALA A C 1
ATOM 581 O O . ALA A 1 80 ? 4.694 -13.173 -9.612 1.00 92.81 80 ALA A O 1
ATOM 582 N N . ASP A 1 81 ? 2.705 -12.567 -8.768 1.00 92.38 81 ASP A N 1
ATOM 583 C CA . ASP A 1 81 ? 1.960 -12.730 -10.018 1.00 92.38 81 ASP A CA 1
ATOM 584 C C . ASP A 1 81 ? 2.473 -11.794 -11.123 1.00 92.38 81 ASP A C 1
ATOM 586 O O . ASP A 1 81 ? 2.676 -12.231 -12.252 1.00 92.38 81 ASP A O 1
ATOM 590 N N . ARG A 1 82 ? 2.761 -10.525 -10.802 1.00 88.81 82 ARG A N 1
ATOM 591 C CA . ARG A 1 82 ? 3.292 -9.545 -11.766 1.00 88.81 82 ARG A CA 1
ATOM 592 C C . ARG A 1 82 ? 4.672 -9.918 -12.310 1.00 88.81 82 ARG A C 1
ATOM 594 O O . ARG A 1 82 ? 4.973 -9.624 -13.464 1.00 88.81 82 ARG A O 1
ATOM 601 N N . TYR A 1 83 ? 5.534 -10.476 -11.466 1.00 86.88 83 TYR A N 1
ATOM 602 C CA . TYR A 1 83 ? 6.928 -10.761 -11.813 1.00 86.88 83 TYR A CA 1
ATOM 603 C C . TYR A 1 83 ? 7.180 -12.230 -12.177 1.00 86.88 83 TYR A C 1
ATOM 605 O O . TYR A 1 83 ? 8.321 -12.573 -12.484 1.00 86.88 83 TYR A O 1
ATOM 613 N N . 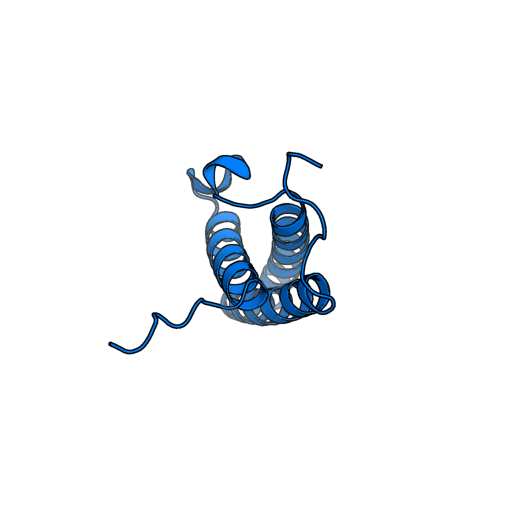ARG A 1 84 ? 6.134 -13.070 -12.198 1.00 84.25 84 ARG A N 1
ATOM 614 C CA . ARG A 1 84 ? 6.203 -14.508 -12.500 1.00 84.25 84 ARG A CA 1
ATOM 615 C C . ARG A 1 84 ? 6.959 -14.814 -13.796 1.00 84.25 84 ARG A C 1
ATOM 617 O O . ARG A 1 84 ? 7.765 -15.737 -13.813 1.00 84.25 84 ARG A O 1
ATOM 624 N N . ASP A 1 85 ? 6.750 -13.995 -14.825 1.00 79.19 85 ASP A N 1
ATOM 625 C CA . ASP A 1 85 ? 7.305 -14.205 -16.169 1.00 79.19 85 ASP A CA 1
ATOM 626 C C . ASP A 1 85 ? 8.504 -13.286 -16.492 1.00 79.19 85 ASP A C 1
ATOM 628 O O . ASP A 1 85 ? 8.875 -13.125 -17.651 1.00 79.19 85 ASP A O 1
ATOM 632 N N . GLY A 1 86 ? 9.137 -12.677 -15.477 1.00 63.53 86 GLY A N 1
ATOM 633 C CA . GLY A 1 86 ? 10.342 -11.846 -15.656 1.00 63.53 86 GLY A CA 1
ATOM 634 C C . GLY A 1 86 ? 10.141 -10.331 -15.530 1.00 63.53 86 GLY A C 1
ATOM 635 O O . GLY A 1 86 ? 11.038 -9.562 -15.872 1.00 63.53 86 GLY A O 1
ATOM 636 N N . GLY A 1 87 ? 9.008 -9.884 -14.977 1.00 64.25 87 GLY A N 1
ATOM 637 C CA . GLY A 1 87 ? 8.667 -8.460 -14.865 1.00 64.25 87 GLY A CA 1
ATOM 638 C C . GLY A 1 87 ? 8.309 -7.836 -16.219 1.00 64.25 87 GLY A C 1
ATOM 639 O O . GLY A 1 87 ? 8.370 -8.512 -17.242 1.00 64.25 87 GLY A O 1
ATOM 640 N N . PRO A 1 88 ? 7.889 -6.559 -16.263 1.00 57.25 88 PRO A N 1
ATOM 641 C CA . PRO A 1 88 ? 7.592 -5.909 -17.533 1.00 57.25 88 PRO A CA 1
ATOM 642 C C . PRO A 1 88 ? 8.826 -5.952 -18.446 1.00 57.25 88 PRO A C 1
ATOM 644 O O . PRO A 1 88 ? 9.860 -5.354 -18.146 1.00 57.25 88 PRO A O 1
ATOM 647 N N . THR A 1 89 ? 8.705 -6.669 -19.563 1.00 49.41 89 THR A N 1
ATOM 648 C CA . THR A 1 89 ? 9.670 -6.680 -20.662 1.00 49.41 89 THR A CA 1
ATOM 649 C C . THR A 1 89 ? 9.606 -5.327 -21.368 1.00 49.41 89 THR A C 1
ATOM 651 O O . THR A 1 89 ? 8.878 -5.157 -22.340 1.00 49.41 89 THR A O 1
ATOM 654 N N . GLY A 1 90 ? 10.292 -4.323 -20.831 1.00 43.12 90 GLY A N 1
ATOM 655 C CA . GLY A 1 90 ? 10.327 -2.991 -21.427 1.00 43.12 90 GLY A CA 1
A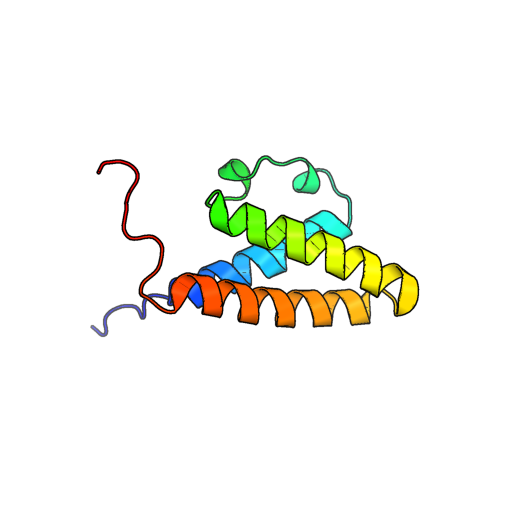TOM 656 C C . GLY A 1 90 ? 10.812 -1.948 -20.437 1.00 43.12 90 GLY A C 1
ATOM 657 O O . GLY A 1 90 ? 10.072 -1.527 -19.550 1.00 43.12 90 GLY A O 1
ATOM 658 N N . GLY A 1 91 ? 12.072 -1.536 -20.582 1.00 37.62 91 GLY A N 1
ATOM 659 C CA . GLY A 1 91 ? 12.530 -0.280 -19.997 1.00 37.62 91 GLY A CA 1
ATOM 660 C C . GLY A 1 91 ? 11.886 0.910 -20.723 1.00 37.62 91 GLY A C 1
ATOM 661 O O . GLY A 1 91 ? 11.384 0.737 -21.830 1.00 37.62 91 GLY A O 1
ATOM 662 N N . PRO A 1 92 ? 11.941 2.128 -20.163 1.00 44.69 92 PRO A N 1
ATOM 663 C CA . PRO A 1 92 ? 11.343 3.335 -20.754 1.00 44.69 92 PRO A CA 1
ATOM 664 C C . PRO A 1 92 ? 11.965 3.795 -22.095 1.00 44.69 92 PRO A C 1
ATOM 666 O O . PRO A 1 92 ? 11.656 4.885 -22.559 1.00 44.69 92 PRO A O 1
ATOM 669 N N . TRP A 1 93 ? 12.838 2.989 -22.711 1.00 48.16 93 TRP A N 1
ATOM 670 C CA . TRP A 1 93 ? 13.579 3.288 -23.945 1.00 48.16 93 TRP A CA 1
ATOM 671 C C . TRP A 1 93 ? 13.552 2.123 -24.952 1.00 48.16 93 TRP A C 1
ATOM 673 O O . TRP A 1 93 ? 14.558 1.846 -25.605 1.00 48.16 93 TRP A O 1
ATOM 683 N N . GLN A 1 94 ? 12.436 1.399 -25.038 1.00 45.50 94 GLN A N 1
ATOM 684 C CA . GLN A 1 94 ? 12.141 0.496 -26.158 1.00 45.50 94 GLN A CA 1
ATOM 685 C C . GLN A 1 94 ? 10.995 1.081 -26.975 1.00 45.50 94 GLN A C 1
ATOM 687 O O . GLN A 1 94 ? 10.020 1.541 -26.338 1.00 45.50 94 GLN A O 1
#

Secondary structure (DSSP, 8-state):
-PPP-PPPHHHHHHHHHHHHHHHHHHT-GGGG--TTTTT--HHHHHHHHHHHHHHHHHHHHH-HHHHHHHHHHHHHHHHHHHHTTSS-S--TT-

Foldseek 3Di:
DDDPPDDDQLNVLLVLLLVLLVVCLVPDPSVVDDCVSSVHDPLSVVLSVVLNVVLVVCCVPPNNVRSSVSSNVSSNVSSCVQCVPNHPPDDPPD

Radius of gyration: 14.42 Å; Cα contacts (8 Å, |Δi|>4): 85; chains: 1; bounding box: 49×28×39 Å